Protein 1Q8D (pdb70)

InterPro domains:
  IPR003438 Glial cell line-derived neurotrophic factor receptor [PR01316] (87-107)
  IPR003438 Glial cell line-derived neurotrophic factor receptor [PR01316] (186-203)
  IPR003438 Glial cell line-derived neurotrophic factor receptor [PR01316] (221-233)
  IPR003438 Glial cell line-derived neurotrophic factor receptor [PR01316] (255-263)
  IPR003438 Glial cell line-derived neurotrophic factor receptor [PR01316] (285-302)
  IPR003438 Glial cell line-derived neurotrophic factor receptor [PR01316] (313-326)
  IPR003438 Glial cell line-derived neurotrophic factor receptor [PTHR10269] (16-454)
  IPR003503 Glial cell line-derived neurotrophic factor receptor, alpha 1 [PR01317] (58-70)
  IPR003503 Glial cell line-derived neurotrophic factor receptor, alpha 1 [PR01317] (80-86)
  IPR003503 Glial cell line-derived neurotrophic factor receptor, alpha 1 [PR01317] (354-375)
  IPR016017 GDNF/GAS1 [PF02351] (29-108)
  IPR016017 GDNF/GAS1 [PF02351] (154-233)
  IPR016017 GDNF/GAS1 [PF02351] (243-337)
  IPR016017 GDNF/GAS1 [SM00907] (29-111)
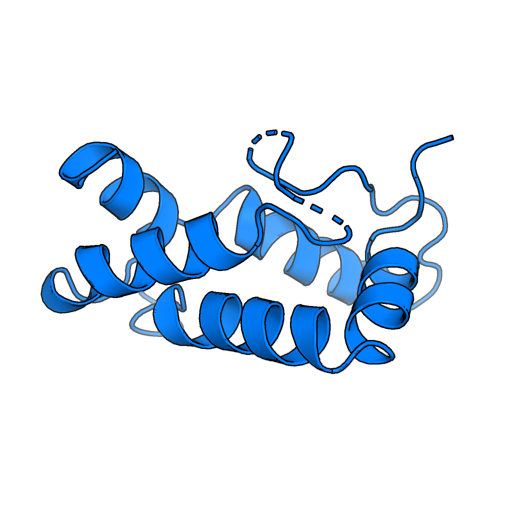  IPR016017 GDNF/GAS1 [SM00907] (154-233)
  IPR016017 GDNF/GAS1 [SM00907] (243-337)
  IPR017372 Glial cell line-derived neurotrophic factor receptor, alpha 1/2 [PIRSF038071] (1-466)
  IPR037193 GDNF receptor alpha [SSF110035] (240-345)

Secondary structure (DSSP, 8-state):
-PPBHHHHHHHHHTSHHHHHHHHHHHHHT--SSSS--SPPGGGHHHHHHHHHTTBTB-------S-B-TT-GGGHHHHHHHHHHHHS-HHHHHHHHHH-

Radius of gyration: 13.27 Å; Cα contacts (8 Å, |Δi|>4): 136; chains: 1; bounding box: 29×29×32 Å

GO terms:
  GO:0016167 glial cell-derived neurotrophic factor receptor activity (F, IDA)
  GO:0035860 glial cell-derived neurotrophic factor receptor signaling pathway (P, IDA)
  GO:0005768 endosome (C, EXP)
  GO:0005886 plasma membrane (C, EXP)
  GO:0001822 kidney development (P, IEP)
  GO:0005030 neurotrophin receptor activity (F, IDA)
  GO:0043025 neuronal cell body (C, IDA)
  GO:0005576 extracellular region (C, IDA)
  GO:0009897 external side of plasma membrane (C, IDA)
  GO:0030424 axon (C, IDA)
  GO:0043235 signaling receptor complex (C, IDA)
  GO:0031175 neuron projection development (P, IDA)
  GO:0008584 male gonad development (P, IEP)
  GO:0016477 cell migration (P, IMP)
  GO:0030182 neuron differentiation (P, IMP)
  GO:0005178 integrin binding (F, IPI)
  GO:0005515 protein binding (F, IPI)
  GO:0005886 plasma membrane (C, TAS)
  GO:0098797 plasma membrane protein complex (C, IDA)
  GO:0007169 cell surface receptor protein tyrosine kinase signaling pathway (P, IDA)

Sequence (99 aa):
ERPNCLSLQDSCKTNYICRSRLADFFTNCQPESRSVSNCLKENYADCLLAYSGLIGTVTPNVAPWCDCSNSGNDLEDCLKFLNFFKDNTCLKNAIQAFG

B-factor: mean 20.82, std 10.56, range [7.41, 61.32]

Nearest PDB structures (foldseek):
  1q8d-assembly1_A  TM=1.010E+00  e=3.058E-17  Rattus norvegicus
  3fub-assembly2_C-3  TM=9.323E-01  e=6.142E-13  Rattus norvegicus
  4ux8-assembly1_E  TM=9.323E-01  e=1.772E-12  Rattus norvegicus
  7ab8-assembly1_A  TM=8.873E-01  e=1.389E-10  Danio rerio
  5mr5-assembly1_D  TM=8.797E-01  e=3.559E-08  Homo sapiens

Solvent-accessible surface area: 6226 Å² total

CATH classification: 1.10.220.110

Organism: Rattus norvegicus (NCBI:txid10116)

Structure (mmCIF, N/CA/C/O backbone):
data_1Q8D
#
_entry.id   1Q8D
#
_cell.length_a   61.334
_cell.length_b   61.334
_cell.length_c   65.154
_cell.angle_alpha   90.00
_cell.angle_beta   90.00
_cell.angle_gamma   120.00
#
_symmetry.space_group_name_H-M   'P 61'
#
loop_
_entity.id
_entity.type
_entity.pdbx_description
1 polymer 'GDNF family receptor alpha 1'
2 non-polymer (4S)-2-METHYL-2,4-PENTANEDIOL
3 water water
#
loop_
_atom_site.group_PDB
_atom_site.id
_atom_site.type_symbol
_atom_site.label_atom_id
_atom_site.label_alt_id
_atom_site.label_comp_id
_atom_site.label_asym_id
_atom_site.label_entity_id
_atom_site.label_seq_id
_atom_site.pdbx_PDB_ins_code
_atom_site.Cartn_x
_atom_site.Cartn_y
_atom_site.Cartn_z
_atom_site.occupancy
_atom_site.B_iso_or_equiv
_atom_site.auth_seq_id
_atom_site.auth_comp_id
_atom_site.auth_asym_id
_atom_site.auth_atom_id
_atom_site.pdbx_PDB_model_num
ATOM 1 N N . GLU A 1 1 ? 10.581 13.526 4.913 1.00 41.54 239 GLU A N 1
ATOM 2 C CA . GLU A 1 1 ? 11.973 13.754 5.394 1.00 40.54 239 GLU A CA 1
ATOM 3 C C . GLU A 1 1 ? 12.119 15.157 5.975 1.00 38.28 239 GLU A C 1
ATOM 4 O O . GLU A 1 1 ? 11.736 16.144 5.346 1.00 39.79 239 GLU A O 1
ATOM 6 N N . ARG A 1 2 ? 12.671 15.234 7.181 1.00 34.77 240 ARG A N 1
ATOM 7 C CA . ARG A 1 2 ? 12.873 16.508 7.861 1.00 29.71 240 ARG A CA 1
ATOM 8 C C . ARG A 1 2 ? 13.812 17.392 7.038 1.00 24.25 240 ARG A C 1
ATOM 9 O O . ARG A 1 2 ? 14.930 16.994 6.719 1.00 24.01 240 ARG A O 1
ATOM 17 N N . PRO A 1 3 ? 13.364 18.608 6.684 1.00 20.36 241 PRO A N 1
ATOM 18 C CA . PRO A 1 3 ? 14.178 19.534 5.890 1.00 16.36 241 PRO A CA 1
ATOM 19 C C . PRO A 1 3 ? 15.251 20.255 6.693 1.00 13.83 241 PRO A C 1
ATOM 20 O O . PRO A 1 3 ? 15.237 20.243 7.920 1.00 13.71 241 PRO A O 1
ATOM 24 N N . ASN A 1 4 ? 16.182 20.880 5.981 1.00 11.63 242 ASN A N 1
ATOM 25 C CA . ASN A 1 4 ? 17.251 21.649 6.605 1.00 12.27 242 ASN A CA 1
ATOM 26 C C . ASN A 1 4 ? 16.591 22.936 7.106 1.00 11.49 242 ASN A C 1
ATOM 27 O O . ASN A 1 4 ? 15.747 23.512 6.416 1.00 9.84 242 ASN A O 1
ATOM 32 N N . CYS A 1 5 ? 16.958 23.379 8.304 1.00 9.87 243 CYS A N 1
ATOM 33 C CA . CYS A 1 5 ? 16.344 24.572 8.883 1.00 12.42 243 CYS A CA 1
ATOM 34 C C . CYS A 1 5 ? 16.485 25.849 8.062 1.00 11.56 243 CYS A C 1
ATOM 35 O O . CYS A 1 5 ? 15.573 26.679 8.047 1.00 11.07 243 CYS A O 1
ATOM 38 N N . LEU A 1 6 ? 17.617 26.020 7.386 1.00 10.16 244 LEU A N 1
ATOM 39 C CA . LEU A 1 6 ? 17.810 27.208 6.565 1.00 10.56 244 LEU A CA 1
ATOM 40 C C . LEU A 1 6 ? 16.885 27.154 5.351 1.00 10.89 244 LEU A C 1
ATOM 41 O O . LEU A 1 6 ? 16.368 28.181 4.907 1.00 11.82 244 LEU A O 1
ATOM 46 N N . SER A 1 7 ? 16.675 25.957 4.811 1.00 10.58 245 SER A N 1
ATOM 47 C CA . SER A 1 7 ? 15.782 25.802 3.671 1.00 10.53 245 SER A CA 1
ATOM 48 C C . SER A 1 7 ? 14.364 26.126 4.136 1.00 11.29 245 SER A C 1
ATOM 49 O O . SER A 1 7 ? 13.600 26.788 3.430 1.00 11.60 245 SER A O 1
ATOM 52 N N . LEU A 1 8 ? 14.023 25.662 5.334 1.00 10.65 246 LEU A N 1
ATOM 53 C CA . LEU A 1 8 ? 12.700 25.903 5.891 1.00 11.92 246 LEU A CA 1
ATOM 54 C C . LEU A 1 8 ? 12.525 27.395 6.164 1.00 12.93 246 LEU A C 1
ATOM 55 O O . LEU A 1 8 ? 11.450 27.950 5.935 1.00 12.74 246 LEU A O 1
ATOM 60 N N . GLN A 1 9 ? 13.581 28.045 6.646 1.00 12.27 247 GLN A N 1
ATOM 61 C CA . GLN A 1 9 ? 13.515 29.476 6.917 1.00 13.98 247 GLN A CA 1
ATOM 62 C C . GLN A 1 9 ? 13.224 30.229 5.620 1.00 14.11 247 GLN A C 1
ATOM 63 O O . GLN A 1 9 ? 12.437 31.178 5.612 1.00 14.02 247 GLN A O 1
ATOM 69 N N . ASP A 1 10 ? 13.855 29.805 4.526 1.00 13.41 248 ASP A N 1
ATOM 70 C CA . ASP A 1 10 ? 13.632 30.449 3.235 1.00 14.31 248 ASP A CA 1
ATOM 71 C C . ASP A 1 10 ? 12.181 30.289 2.785 1.00 14.33 248 ASP A C 1
ATOM 72 O O . ASP A 1 10 ? 11.575 31.240 2.291 1.00 14.43 248 ASP A O 1
ATOM 77 N N . SER A 1 11 ? 11.629 29.087 2.942 1.00 12.22 249 SER A N 1
ATOM 78 C CA . SER A 1 11 ? 10.247 28.847 2.532 1.00 12.87 249 SER A CA 1
ATOM 79 C C . SER A 1 11 ? 9.283 29.675 3.384 1.00 13.48 249 SER A C 1
ATOM 80 O O . SER A 1 11 ? 8.178 30.005 2.950 1.00 14.35 249 SER A O 1
ATOM 83 N N . CYS A 1 12 ? 9.709 30.014 4.597 1.00 11.71 250 CYS A N 1
ATOM 84 C CA . CYS A 1 12 ? 8.893 30.826 5.494 1.00 11.96 250 CYS A CA 1
ATOM 85 C C . CYS A 1 12 ? 8.952 32.289 5.063 1.00 13.11 250 CYS A C 1
ATOM 86 O O . CYS A 1 12 ? 7.928 32.964 4.956 1.00 11.51 250 CYS A O 1
ATOM 89 N N . LYS A 1 13 ? 10.161 32.773 4.800 1.00 12.06 251 LYS A N 1
ATOM 90 C CA . LYS A 1 13 ? 10.346 34.169 4.411 1.00 14.07 251 LYS A CA 1
ATOM 91 C C . LYS A 1 13 ? 9.686 34.610 3.106 1.00 13.26 251 LYS A C 1
ATOM 92 O O . LYS A 1 13 ? 9.477 35.805 2.900 1.00 13.39 251 LYS A O 1
ATOM 98 N N . THR A 1 14 ? 9.352 33.673 2.224 1.00 11.64 252 THR A N 1
ATOM 99 C CA . THR A 1 14 ? 8.709 34.066 0.973 1.00 11.96 252 THR A CA 1
ATOM 100 C C . THR A 1 14 ? 7.217 34.323 1.187 1.00 10.75 252 THR A C 1
ATOM 101 O O . THR A 1 14 ? 6.561 34.935 0.347 1.00 11.34 252 THR A O 1
ATOM 105 N N . ASN A 1 15 ? 6.698 33.862 2.323 1.00 9.13 253 ASN A N 1
ATOM 106 C CA . ASN A 1 15 ? 5.286 34.025 2.683 1.00 7.84 253 ASN A CA 1
ATOM 107 C C . ASN A 1 15 ? 5.193 35.194 3.667 1.00 9.15 253 ASN A C 1
ATOM 108 O O . ASN A 1 15 ? 5.752 35.128 4.757 1.00 9.66 253 ASN A O 1
ATOM 113 N N . TYR A 1 16 ? 4.483 36.259 3.295 1.00 8.74 254 TYR A N 1
ATOM 114 C CA . TYR A 1 16 ? 4.383 37.440 4.158 1.00 9.61 254 TYR A CA 1
ATOM 115 C C . TYR A 1 16 ? 3.889 37.152 5.580 1.00 9.94 254 TYR A C 1
ATOM 116 O O . TYR A 1 16 ? 4.293 37.822 6.533 1.00 10.69 254 TYR A O 1
ATOM 125 N N . ILE A 1 17 ? 3.027 36.153 5.723 1.00 9.79 255 ILE A N 1
ATOM 126 C CA . ILE A 1 17 ? 2.501 35.788 7.035 1.00 9.81 255 ILE A CA 1
ATOM 127 C C . ILE A 1 17 ? 3.598 35.175 7.899 1.00 10.07 255 ILE A C 1
ATOM 128 O O . ILE A 1 17 ? 3.848 35.626 9.020 1.00 9.11 255 ILE A O 1
ATOM 133 N N . CYS A 1 18 ? 4.256 34.148 7.371 1.00 8.69 256 CYS A N 1
ATOM 134 C CA . CYS A 1 18 ? 5.314 33.482 8.117 1.00 11.10 256 CYS A CA 1
ATOM 135 C C . CYS A 1 18 ? 6.493 34.419 8.370 1.00 11.45 256 CYS A C 1
ATOM 136 O O . CYS A 1 18 ? 7.059 34.438 9.464 1.00 10.38 256 CYS A O 1
ATOM 139 N N . ARG A 1 19 ? 6.860 35.202 7.360 1.00 11.75 257 ARG A N 1
ATOM 140 C CA . ARG A 1 19 ? 7.979 36.128 7.499 1.00 11.35 257 ARG A CA 1
ATOM 141 C C . ARG A 1 19 ? 7.767 37.057 8.690 1.00 13.52 257 ARG A C 1
ATOM 142 O O . ARG A 1 19 ? 8.668 37.257 9.505 1.00 12.15 257 ARG A O 1
ATOM 150 N N . SER A 1 20 ? 6.565 37.617 8.788 1.00 11.88 258 SER A N 1
ATOM 151 C CA . SER A 1 20 ? 6.228 38.529 9.875 1.00 13.44 258 SER A CA 1
ATOM 152 C C . SER A 1 20 ? 6.258 37.839 11.239 1.00 12.21 258 SER A C 1
ATOM 153 O O . SER A 1 20 ? 6.829 38.365 12.199 1.00 11.82 258 SER A O 1
ATOM 156 N N . ARG A 1 21 ? 5.651 36.659 11.324 1.00 11.40 259 ARG A N 1
ATOM 157 C CA . ARG A 1 21 ? 5.611 35.925 12.585 1.00 11.18 259 ARG A CA 1
ATOM 158 C C . ARG A 1 21 ? 7.000 35.501 13.046 1.00 11.11 259 ARG A C 1
ATOM 159 O O . ARG A 1 21 ? 7.310 35.581 14.232 1.00 10.51 259 ARG A O 1
ATOM 167 N N . LEU A 1 22 ? 7.835 35.051 12.112 1.00 11.19 260 LEU A N 1
ATOM 168 C CA . LEU A 1 22 ? 9.192 34.630 12.460 1.00 11.03 260 LEU A CA 1
ATOM 169 C C . LEU A 1 22 ? 9.997 35.825 12.971 1.00 12.22 260 LEU A C 1
ATOM 170 O O . LEU A 1 22 ? 10.718 35.725 13.961 1.00 10.72 260 LEU A O 1
ATOM 175 N N . ALA A 1 23 ? 9.872 36.958 12.290 1.00 11.43 261 ALA A N 1
ATOM 176 C CA . ALA A 1 23 ? 10.591 38.159 12.702 1.00 13.26 261 ALA A CA 1
ATOM 177 C C . ALA A 1 23 ? 10.172 38.574 14.112 1.00 13.14 261 ALA A C 1
ATOM 178 O O . ALA A 1 23 ? 11.013 38.966 14.926 1.00 12.78 261 ALA A O 1
ATOM 180 N N . ASP A 1 24 ? 8.877 38.481 14.405 1.00 12.58 262 ASP A N 1
ATOM 181 C CA . ASP A 1 24 ? 8.375 38.856 15.726 1.00 13.70 262 ASP A CA 1
ATOM 182 C C . ASP A 1 24 ? 8.939 37.949 16.809 1.00 12.16 262 ASP A C 1
ATOM 183 O O . ASP A 1 24 ? 9.209 38.397 17.925 1.00 11.68 262 ASP A O 1
ATOM 188 N N . PHE A 1 25 ? 9.101 36.670 16.482 1.00 10.53 263 PHE A N 1
ATOM 189 C CA . PHE A 1 25 ? 9.643 35.709 17.433 1.00 11.02 263 PHE A CA 1
ATOM 190 C C . PHE A 1 25 ? 11.102 36.038 17.747 1.00 12.59 263 PHE A C 1
ATOM 191 O O . PHE A 1 25 ? 11.499 36.069 18.911 1.00 10.25 263 PHE A O 1
ATOM 199 N N . PHE A 1 26 ? 11.901 36.279 16.709 1.00 11.75 264 PHE A N 1
ATOM 200 C CA . PHE A 1 26 ? 13.305 36.617 16.912 1.00 14.85 264 PHE A CA 1
ATOM 201 C C . PHE A 1 26 ? 13.442 37.921 17.696 1.00 14.62 264 PHE A C 1
ATOM 202 O O . PHE A 1 26 ? 14.308 38.048 18.560 1.00 15.23 264 PHE A O 1
ATOM 210 N N . THR A 1 27 ? 12.580 38.888 17.402 1.00 13.56 265 THR A N 1
ATOM 211 C CA . THR A 1 27 ? 12.645 40.174 18.086 1.00 14.33 265 THR A CA 1
ATOM 212 C C . THR A 1 27 ? 12.263 40.110 19.561 1.00 15.18 265 THR A C 1
ATOM 213 O O . THR A 1 27 ? 12.994 40.598 20.423 1.00 15.40 265 THR A O 1
ATOM 217 N N . ASN A 1 28 ? 11.119 39.499 19.846 1.00 12.49 266 ASN A N 1
ATOM 218 C CA . ASN A 1 28 ? 10.617 39.428 21.212 1.00 14.45 266 ASN A CA 1
ATOM 219 C C . ASN A 1 28 ? 11.243 38.409 22.149 1.00 13.09 266 ASN A C 1
ATOM 220 O O . ASN A 1 28 ? 11.090 38.520 23.365 1.00 13.32 266 ASN A O 1
ATOM 225 N N . CYS A 1 29 ? 11.944 37.421 21.605 1.00 13.03 267 CYS A N 1
ATOM 226 C CA . CYS A 1 29 ? 12.565 36.418 22.457 1.00 12.42 267 CYS A CA 1
ATOM 227 C C . CYS A 1 29 ? 14.087 36.482 22.438 1.00 14.46 267 CYS A C 1
ATOM 228 O O . CYS A 1 29 ? 14.759 35.522 22.811 1.00 15.17 267 CYS A O 1
ATOM 231 N N . GLN A 1 30 ? 14.625 37.619 22.015 1.00 17.05 268 GLN A N 1
ATOM 232 C CA . GLN A 1 30 ? 16.072 37.795 21.955 1.00 21.12 268 GLN A CA 1
ATOM 233 C C . GLN A 1 30 ? 16.638 38.053 23.351 1.00 21.42 268 GLN A C 1
ATOM 234 O O . GLN A 1 30 ? 15.932 38.532 24.236 1.00 18.29 268 GLN A O 1
ATOM 240 N N . PRO A 1 31 ? 17.922 37.7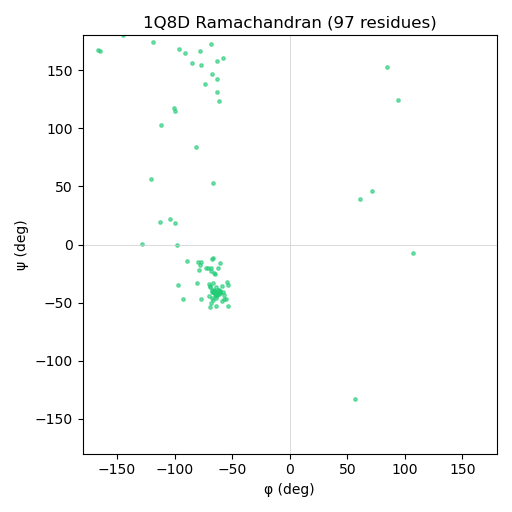24 23.568 1.00 23.10 269 PRO A N 1
ATOM 241 C CA . PRO A 1 31 ? 18.554 37.938 24.874 1.00 24.63 269 PRO A CA 1
ATOM 242 C C . PRO A 1 31 ? 18.597 39.424 25.204 1.00 25.87 269 PRO A C 1
ATOM 243 O O . PRO A 1 31 ? 18.525 40.266 24.312 1.00 23.90 269 PRO A O 1
ATOM 247 N N . GLU A 1 32 ? 18.716 39.744 26.486 1.00 28.99 270 GLU A N 1
ATOM 248 C CA . GLU A 1 32 ? 18.775 41.134 26.910 1.00 34.97 270 GLU A CA 1
ATOM 249 C C . GLU A 1 32 ? 20.168 41.693 26.633 1.00 37.33 270 GLU A C 1
ATOM 250 O O . GLU A 1 32 ? 20.378 42.904 26.644 1.00 38.06 270 GLU A O 1
ATOM 256 N N . SER A 1 33 ? 21.114 40.797 26.371 1.00 39.83 271 SER A N 1
ATOM 257 C CA . SER A 1 33 ? 22.487 41.192 26.094 1.00 44.22 271 SER A CA 1
ATOM 258 C C . SER A 1 33 ? 23.282 40.034 25.502 1.00 46.03 271 SER A C 1
ATOM 259 O O . SER A 1 33 ? 22.837 38.886 25.524 1.00 46.27 271 SER A O 1
ATOM 262 N N . ARG A 1 34 ? 24.462 40.344 24.976 1.00 48.46 272 ARG A N 1
ATOM 263 C CA . ARG A 1 34 ? 25.322 39.330 24.381 1.00 49.81 272 ARG A CA 1
ATOM 264 C C . ARG A 1 34 ? 25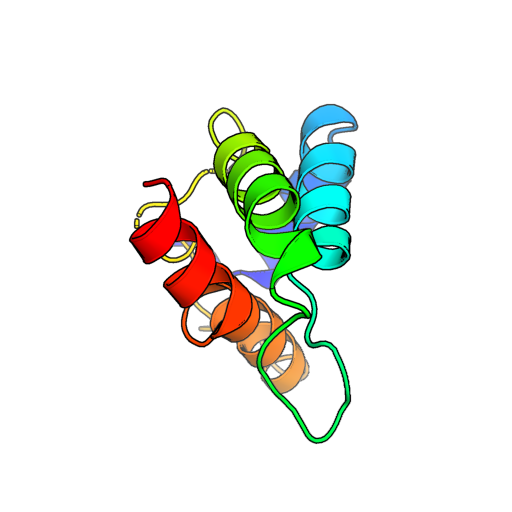.900 38.433 25.473 1.00 49.96 272 ARG A C 1
ATOM 265 O O . ARG A 1 34 ? 26.334 37.312 25.206 1.00 50.21 272 ARG A O 1
ATOM 273 N N . SER A 1 35 ? 25.894 38.936 26.704 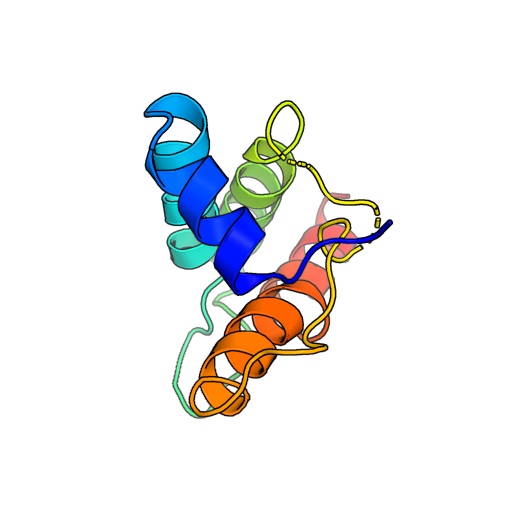1.00 49.68 273 SER A N 1
ATOM 274 C CA . SER A 1 35 ? 26.415 38.190 27.845 1.00 49.44 273 SER A CA 1
ATOM 275 C C . SER A 1 35 ? 25.303 37.484 28.620 1.00 48.99 273 SER A C 1
ATOM 276 O O . SER A 1 35 ? 25.501 36.384 29.140 1.00 50.05 273 SER A O 1
ATOM 279 N N . VAL A 1 36 ? 24.136 38.120 28.695 1.00 46.58 274 VAL A N 1
ATOM 280 C CA . VAL A 1 36 ? 22.990 37.552 29.401 1.00 43.67 274 VAL A CA 1
ATOM 281 C C . VAL A 1 36 ? 22.034 36.911 28.398 1.00 41.12 274 VAL A C 1
ATOM 282 O O . VAL A 1 36 ? 21.439 37.601 27.570 1.00 41.51 274 VAL A O 1
ATOM 286 N N . SER A 1 37 ? 21.885 35.592 28.483 1.00 37.67 275 SER A N 1
ATOM 287 C CA . SER A 1 37 ? 21.019 34.849 27.573 1.00 35.57 275 SER A CA 1
ATOM 288 C C . SER A 1 37 ? 19.526 35.057 27.820 1.00 32.12 275 SER A C 1
ATOM 289 O O . SER A 1 37 ? 18.707 34.812 26.936 1.00 31.85 275 SER A O 1
ATOM 292 N N . ASN A 1 38 ? 19.173 35.507 29.018 1.00 29.06 276 ASN A N 1
ATOM 293 C CA . ASN A 1 38 ? 17.770 35.734 29.353 1.00 25.47 276 ASN A CA 1
ATOM 294 C C . ASN A 1 38 ? 17.336 37.119 28.879 1.00 24.36 276 ASN A C 1
ATOM 295 O O . ASN A 1 38 ? 18.166 38.008 28.689 1.00 25.79 276 ASN A O 1
ATOM 300 N N . CYS A 1 39 ? 16.036 37.296 28.665 1.00 21.68 277 CYS A N 1
ATOM 301 C CA . CYS A 1 39 ? 15.509 38.598 28.269 1.00 19.31 277 CYS A CA 1
ATOM 302 C C . CYS A 1 39 ? 15.035 39.227 29.566 1.00 19.35 277 CYS A C 1
ATOM 303 O O . CYS A 1 39 ? 14.956 38.549 30.591 1.00 19.06 277 CYS A O 1
ATOM 306 N N . LEU A 1 40 ? 14.730 40.518 29.530 1.00 19.71 278 LEU A N 1
ATOM 307 C CA . LEU A 1 40 ? 14.224 41.186 30.720 1.00 22.49 278 LEU A CA 1
ATOM 308 C C . LEU A 1 40 ? 12.893 40.507 31.030 1.00 21.85 278 LEU A C 1
ATOM 309 O O . LEU A 1 40 ? 12.147 40.156 30.113 1.00 21.24 278 LEU A O 1
ATOM 314 N N . LYS A 1 41 ? 12.599 40.313 32.311 1.00 20.34 279 LYS A N 1
ATOM 315 C CA . LYS A 1 41 ? 11.355 39.668 32.714 1.00 20.40 279 LYS A CA 1
ATOM 316 C C . LYS A 1 41 ? 10.123 40.339 32.111 1.00 18.40 279 LYS A C 1
ATOM 317 O O . LYS A 1 41 ? 9.149 39.669 31.774 1.00 18.59 279 LYS A O 1
ATOM 323 N N . GLU A 1 42 ? 10.174 41.657 31.961 1.00 16.48 280 GLU A N 1
ATOM 324 C CA . GLU A 1 42 ? 9.045 42.401 31.411 1.00 17.43 280 GLU A CA 1
ATOM 325 C C . GLU A 1 42 ? 8.673 41.969 29.993 1.00 16.04 280 GLU A C 1
ATOM 326 O O . GLU A 1 42 ? 7.581 42.273 29.515 1.00 14.84 280 GLU A O 1
ATOM 332 N N . ASN A 1 43 ? 9.575 41.257 29.324 1.00 14.54 281 ASN A N 1
ATOM 333 C CA . ASN A 1 43 ? 9.316 40.815 27.957 1.00 13.78 281 ASN A CA 1
ATOM 334 C C . ASN A 1 43 ? 8.818 39.378 27.832 1.00 11.69 281 ASN A C 1
ATOM 335 O O . ASN A 1 43 ? 8.556 38.911 26.724 1.00 12.61 281 ASN A O 1
ATOM 340 N N . TYR A 1 44 ? 8.678 38.679 28.955 1.00 10.80 282 TYR A N 1
ATOM 341 C CA . TYR A 1 44 ? 8.215 37.291 28.920 1.00 10.45 282 TYR A CA 1
ATOM 342 C C . TYR A 1 44 ? 6.903 37.102 28.160 1.00 9.99 282 TYR A C 1
ATOM 343 O O . TYR A 1 44 ? 6.813 36.265 27.264 1.00 11.01 282 TYR A O 1
ATOM 352 N N . ALA A 1 45 ? 5.881 37.870 28.526 1.00 10.18 283 ALA A N 1
ATOM 353 C CA . ALA A 1 45 ? 4.582 37.748 27.876 1.00 9.82 283 ALA A CA 1
ATOM 354 C C . ALA A 1 45 ? 4.651 37.958 26.367 1.00 11.38 283 ALA A C 1
ATOM 355 O O . ALA A 1 45 ? 4.029 37.213 25.606 1.00 9.97 283 ALA A O 1
ATOM 357 N N . ASP A 1 46 ? 5.403 38.965 25.930 1.00 10.04 284 ASP A N 1
ATOM 358 C CA . ASP A 1 46 ? 5.520 39.241 24.502 1.00 10.48 284 ASP A CA 1
ATOM 359 C C . ASP A 1 46 ? 6.317 38.165 23.780 1.00 11.86 284 ASP A C 1
ATOM 360 O O . ASP A 1 46 ? 6.048 37.863 22.615 1.00 11.11 284 ASP A O 1
ATOM 365 N N . CYS A 1 47 ? 7.307 37.594 24.455 1.00 8.57 285 CYS A N 1
ATOM 366 C CA . CYS A 1 47 ? 8.078 36.530 23.831 1.00 10.06 285 CYS A CA 1
ATOM 367 C C . CYS A 1 47 ? 7.183 35.295 23.638 1.00 11.21 285 CYS A C 1
ATOM 368 O O . CYS A 1 47 ? 7.161 34.705 22.561 1.00 9.88 285 CYS A O 1
ATOM 371 N N . LEU A 1 48 ? 6.424 34.909 24.663 1.00 11.34 286 LEU A N 1
ATOM 372 C CA . LEU A 1 48 ? 5.558 33.738 24.520 1.00 9.54 286 LEU A CA 1
ATOM 373 C C . LEU A 1 48 ? 4.497 33.953 23.441 1.00 10.63 286 LEU A C 1
ATOM 374 O O . LEU A 1 48 ? 4.230 33.056 22.635 1.00 9.54 286 LEU A O 1
ATOM 379 N N . LEU A 1 49 ? 3.895 35.139 23.409 1.00 8.78 287 LEU A N 1
ATOM 380 C CA . LEU A 1 49 ? 2.882 35.409 22.391 1.00 10.30 287 LEU A CA 1
ATOM 381 C C . LEU A 1 49 ? 3.502 35.318 20.993 1.00 10.70 287 LEU A C 1
ATOM 382 O O . LEU A 1 49 ? 2.879 34.800 20.063 1.00 10.27 287 LEU A O 1
ATOM 387 N N . ALA A 1 50 ? 4.730 35.812 20.851 1.00 9.60 288 ALA A N 1
ATOM 388 C CA . ALA A 1 50 ? 5.412 35.781 19.557 1.00 11.13 288 ALA A CA 1
ATOM 389 C C . ALA A 1 50 ? 5.731 34.344 19.165 1.00 11.37 288 ALA A C 1
ATOM 390 O O . ALA A 1 50 ? 5.615 33.965 17.996 1.00 12.31 288 ALA A O 1
ATOM 392 N N . TYR A 1 51 ? 6.134 33.546 20.148 1.00 9.70 289 TYR A N 1
ATOM 393 C CA . TYR A 1 51 ? 6.444 32.141 19.913 1.00 10.33 289 TYR A CA 1
ATOM 394 C C . TYR A 1 51 ? 5.177 31.404 19.472 1.00 11.66 289 TYR A C 1
ATOM 395 O O . TYR A 1 51 ? 5.200 30.601 18.535 1.00 11.90 289 TYR A O 1
ATOM 404 N N . SER A 1 52 ? 4.071 31.676 20.154 1.00 12.05 290 SER A N 1
ATOM 405 C CA . SER A 1 52 ? 2.803 31.039 19.819 1.00 13.44 290 SER A CA 1
ATOM 406 C C . SER A 1 52 ? 2.333 31.483 18.440 1.00 11.89 290 SER A C 1
ATOM 407 O O . SER A 1 52 ? 1.582 30.772 17.772 1.00 12.92 290 SER A O 1
ATOM 410 N N . GLY A 1 53 ? 2.786 32.660 18.022 1.00 12.71 291 GLY A N 1
ATOM 411 C CA . GLY A 1 53 ? 2.408 33.194 16.727 1.00 13.54 291 GLY A CA 1
ATOM 412 C C . GLY A 1 53 ? 2.950 32.391 15.559 1.00 12.40 291 GLY A C 1
ATOM 413 O O . GLY A 1 53 ? 2.541 32.600 14.422 1.00 11.03 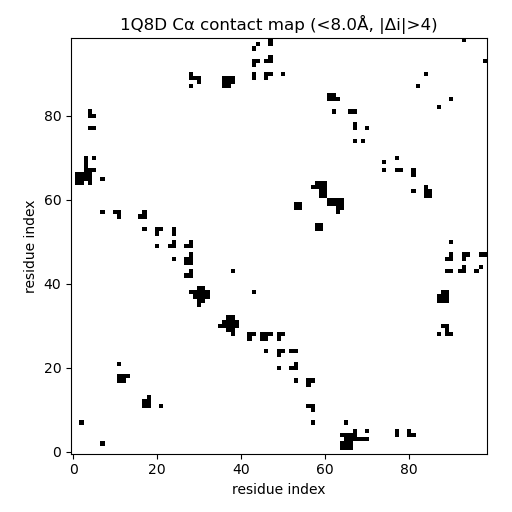291 GLY A O 1
ATOM 414 N N . LEU A 1 54 ? 3.877 31.477 15.835 1.00 11.45 292 LEU A N 1
ATOM 415 C CA . LEU A 1 54 ? 4.460 30.643 14.789 1.00 10.56 292 LEU A CA 1
ATOM 416 C C . LEU A 1 54 ? 3.525 29.500 14.414 1.00 11.92 292 LEU A C 1
ATOM 417 O O . LEU A 1 54 ? 3.628 28.934 13.324 1.00 12.65 292 LEU A O 1
ATOM 422 N N . ILE A 1 55 ? 2.618 29.151 15.319 1.00 11.09 293 ILE A N 1
ATOM 423 C CA . ILE A 1 55 ? 1.687 28.064 15.050 1.00 12.69 293 ILE A CA 1
ATOM 424 C C . ILE A 1 55 ? 0.823 28.472 13.862 1.00 13.52 293 ILE A C 1
ATOM 425 O O . ILE A 1 55 ? 0.296 29.583 13.822 1.00 13.05 293 I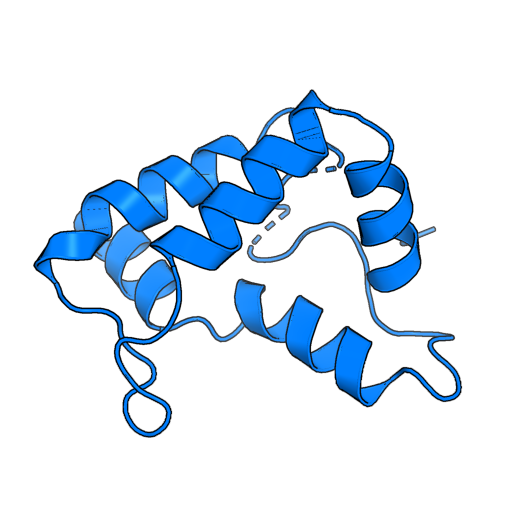LE A O 1
ATOM 430 N N . GLY A 1 56 ? 0.705 27.576 12.887 1.00 10.54 294 GLY A N 1
ATOM 431 C CA . GLY A 1 56 ? -0.076 27.878 11.699 1.00 11.53 294 GLY A CA 1
ATOM 432 C C . GLY A 1 56 ? 0.827 28.127 10.505 1.00 11.57 294 GLY A C 1
ATOM 433 O O . GLY A 1 56 ? 0.356 28.259 9.377 1.00 9.70 294 GLY A O 1
ATOM 434 N N . THR A 1 57 ? 2.134 28.188 10.757 1.00 10.69 295 THR A N 1
ATOM 435 C CA . THR A 1 57 ? 3.115 28.413 9.701 1.00 10.88 295 THR A CA 1
ATOM 436 C C . THR A 1 57 ? 4.049 27.205 9.627 1.00 12.05 295 THR A C 1
ATOM 437 O O . THR A 1 57 ? 3.984 26.307 10.470 1.00 11.81 295 THR A O 1
ATOM 441 N N . VAL A 1 58 ? 4.929 27.192 8.633 1.00 11.71 296 VAL A N 1
ATOM 442 C CA . VAL A 1 58 ? 5.866 26.085 8.488 1.00 12.50 296 VAL A CA 1
ATOM 443 C C . VAL A 1 58 ? 6.852 26.058 9.649 1.00 13.94 296 VAL A C 1
ATOM 444 O O . VAL A 1 58 ? 7.601 25.091 9.814 1.00 12.62 296 VAL A O 1
ATOM 456 N N . THR A 1 60 ? 5.894 26.074 12.715 1.00 14.50 298 THR A N 1
ATOM 457 C CA . THR A 1 60 ? 5.153 25.537 13.853 1.00 17.30 298 THR A CA 1
ATOM 458 C C . THR A 1 60 ? 6.045 24.621 14.691 1.00 20.63 298 THR A C 1
ATOM 459 O O . THR A 1 60 ? 6.630 23.671 14.172 1.00 19.43 298 THR A O 1
ATOM 463 N N . PRO A 1 61 ? 6.170 24.905 15.998 1.00 23.73 299 PRO A N 1
ATOM 464 C CA . PRO A 1 61 ? 7.000 24.089 16.892 1.00 28.47 299 PRO A CA 1
ATOM 465 C C . PRO A 1 61 ? 6.553 22.627 16.914 1.00 32.68 299 PRO A C 1
ATOM 466 O O . PRO A 1 61 ? 5.420 22.313 16.550 1.00 34.88 299 PRO A O 1
ATOM 470 N N . ASN A 1 62 ? 7.448 21.744 17.350 1.00 37.40 300 ASN A N 1
ATOM 471 C CA . ASN A 1 62 ? 7.173 20.308 17.411 1.00 41.20 300 ASN A CA 1
ATOM 472 C C . ASN A 1 62 ? 7.127 19.708 16.011 1.00 43.57 300 ASN A C 1
ATOM 473 O O . ASN A 1 62 ? 8.168 19.449 15.403 1.00 45.53 300 ASN A O 1
ATOM 478 N N . VAL A 1 71 ? 10.115 24.237 21.970 1.00 36.55 309 VAL A N 1
ATOM 479 C CA . VAL A 1 71 ? 10.469 23.220 20.987 1.00 34.37 309 VAL A CA 1
ATOM 480 C C . VAL A 1 71 ? 10.785 23.873 19.643 1.00 31.96 309 VAL A C 1
ATOM 481 O O . VAL A 1 71 ? 10.284 24.956 19.330 1.00 30.12 309 VAL A O 1
ATOM 485 N N . ALA A 1 72 ? 11.620 23.208 18.854 1.00 27.96 310 ALA A N 1
ATOM 486 C CA . ALA A 1 72 ? 12.023 23.722 17.552 1.00 24.75 310 ALA A CA 1
ATOM 487 C C . ALA A 1 72 ? 11.107 23.259 16.423 1.00 22.87 310 ALA A C 1
ATOM 488 O O . ALA A 1 72 ? 10.311 22.333 16.586 1.00 23.14 310 ALA A O 1
ATOM 490 N N . PRO A 1 73 ? 11.205 23.912 15.257 1.00 21.18 311 PRO A N 1
ATOM 491 C CA . PRO A 1 73 ? 10.374 23.536 14.111 1.00 19.91 311 PRO A CA 1
ATOM 492 C C . PRO A 1 73 ? 10.828 22.164 13.627 1.00 19.35 311 PRO A C 1
ATOM 493 O 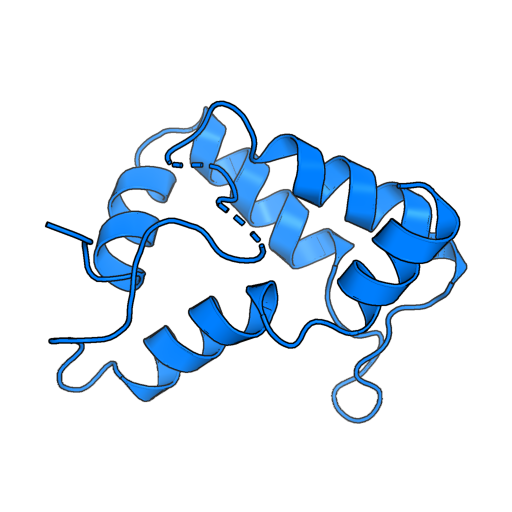O . PRO A 1 73 ? 11.832 21.636 14.103 1.00 17.83 311 PRO A O 1
ATOM 497 N N . TRP A 1 74 ? 10.095 21.591 12.682 1.00 18.38 312 TRP A N 1
ATOM 498 C CA . TRP A 1 74 ? 10.450 20.287 12.145 1.00 18.47 312 TRP A CA 1
ATOM 499 C C . TRP A 1 74 ? 11.545 20.459 11.091 1.00 17.24 312 TRP A C 1
ATOM 500 O O . TRP A 1 74 ? 11.266 20.535 9.894 1.00 14.80 312 TRP A O 1
ATOM 511 N N . CYS A 1 75 ? 12.790 20.533 11.551 1.00 17.60 313 CYS A N 1
ATOM 512 C CA . CYS A 1 75 ? 13.935 20.692 10.661 1.00 15.56 313 CYS A CA 1
ATOM 513 C C . CYS A 1 75 ? 15.209 20.363 11.425 1.00 15.22 313 CYS A C 1
ATOM 514 O O . CYS A 1 75 ? 15.189 20.240 12.647 1.00 15.01 313 CYS A O 1
ATOM 517 N N . ASP A 1 76 ? 16.310 20.189 10.702 1.00 14.42 314 ASP A N 1
ATOM 518 C CA . ASP A 1 76 ? 17.594 19.934 11.344 1.00 13.78 314 ASP A CA 1
ATOM 519 C C . ASP A 1 76 ? 18.661 20.617 10.511 1.00 13.79 314 ASP A C 1
ATOM 520 O O . ASP A 1 76 ? 18.351 21.254 9.501 1.00 13.65 314 ASP A O 1
ATOM 525 N N . CYS A 1 77 ? 19.915 20.508 10.927 1.00 13.46 315 CYS A N 1
ATOM 526 C CA . CYS A 1 77 ? 20.974 21.172 10.189 1.00 12.42 315 CYS A CA 1
ATOM 527 C C . CYS A 1 77 ? 21.843 20.283 9.311 1.00 13.84 315 CYS A C 1
ATOM 528 O O . CYS A 1 77 ? 22.962 20.652 8.958 1.00 11.97 315 CYS A O 1
ATOM 531 N N . SER A 1 78 ? 21.324 19.117 8.944 1.00 13.92 316 SER A N 1
ATOM 532 C CA . SER A 1 78 ? 22.075 18.235 8.061 1.00 14.98 316 SER A CA 1
ATOM 533 C C . SER A 1 78 ? 22.146 18.941 6.709 1.00 14.55 316 SER A C 1
ATOM 534 O O . SER A 1 78 ? 21.222 19.660 6.335 1.00 11.98 316 SER A O 1
ATOM 537 N N . ASN A 1 79 ? 23.245 18.745 5.985 1.00 12.97 317 ASN A N 1
ATOM 538 C CA . ASN A 1 79 ? 23.422 19.346 4.664 1.00 13.72 317 ASN A CA 1
ATOM 539 C C . ASN A 1 79 ? 23.399 20.877 4.640 1.00 13.88 317 ASN A C 1
ATOM 540 O O . ASN A 1 79 ? 22.833 21.472 3.722 1.00 11.90 317 ASN A O 1
ATOM 545 N N . SER A 1 80 ? 24.006 21.513 5.639 1.00 12.48 318 SER A N 1
ATOM 546 C CA . SER A 1 80 ? 24.053 22.974 5.688 1.00 13.30 318 SER A CA 1
ATOM 547 C C . SER A 1 80 ? 25.292 23.486 4.953 1.00 14.23 318 SER A C 1
ATOM 548 O O . SER A 1 80 ? 25.402 24.672 4.655 1.00 13.70 318 SER A O 1
ATOM 551 N N . GLY A 1 81 ? 26.226 22.584 4.668 1.00 15.17 319 GLY A N 1
ATOM 552 C CA . GLY A 1 81 ? 27.438 22.982 3.977 1.00 16.45 319 GLY A CA 1
ATOM 553 C C . GLY A 1 81 ? 28.172 24.077 4.730 1.00 17.61 319 GLY A C 1
ATOM 554 O O . GLY A 1 81 ? 28.343 23.995 5.945 1.00 18.72 319 GLY A O 1
ATOM 555 N N . ASN A 1 82 ? 28.589 25.113 4.008 1.00 19.17 320 ASN A N 1
ATOM 556 C CA . ASN A 1 82 ? 29.319 26.232 4.600 1.00 20.27 320 ASN A CA 1
ATOM 557 C C . ASN A 1 82 ? 28.478 27.073 5.558 1.00 19.33 320 ASN A C 1
ATOM 558 O O . ASN A 1 82 ? 29.018 27.896 6.295 1.00 18.94 320 ASN A O 1
ATOM 563 N N . ASP A 1 83 ? 27.163 26.870 5.552 1.00 16.19 321 ASP A N 1
ATOM 564 C CA . ASP A 1 83 ? 26.275 27.642 6.419 1.00 15.89 321 ASP A CA 1
ATOM 565 C C . ASP A 1 83 ? 25.860 26.905 7.692 1.00 13.89 321 ASP A C 1
ATOM 566 O O . ASP A 1 83 ? 24.881 27.274 8.333 1.00 15.91 321 ASP A O 1
ATOM 571 N N . LEU A 1 84 ? 26.607 25.874 8.066 1.00 13.19 322 LEU A N 1
ATOM 572 C CA . LEU A 1 84 ? 26.273 25.104 9.261 1.00 12.41 322 LEU A CA 1
ATOM 573 C C . LEU A 1 84 ? 26.190 25.928 10.543 1.00 12.99 322 LEU A C 1
ATOM 574 O O . LEU A 1 84 ? 25.242 25.782 11.315 1.00 12.45 322 LEU A O 1
ATOM 579 N N . GLU A 1 85 ? 27.177 26.785 10.781 1.00 12.97 323 GLU A N 1
ATOM 580 C CA . GLU A 1 85 ? 27.167 27.587 11.998 1.00 14.97 323 GLU A CA 1
ATOM 581 C C . GLU A 1 85 ? 25.899 28.436 12.070 1.00 15.27 323 GLU A C 1
ATOM 582 O O . GLU A 1 85 ? 25.287 28.561 13.131 1.00 16.47 323 GLU A O 1
ATOM 588 N N . ASP A 1 86 ? 25.500 29.007 10.937 1.00 16.68 324 ASP A N 1
ATOM 589 C CA . ASP A 1 86 ? 24.290 29.822 10.888 1.00 18.36 324 ASP A CA 1
ATOM 590 C C . ASP A 1 86 ? 23.047 28.971 11.139 1.00 16.99 324 ASP A C 1
ATOM 591 O O . ASP A 1 86 ? 22.115 29.398 11.818 1.00 15.43 324 ASP A O 1
ATOM 596 N N . CYS A 1 87 ? 23.032 27.765 10.585 1.00 14.83 325 CYS A N 1
ATOM 597 C CA . CYS A 1 87 ? 21.892 26.879 10.774 1.00 14.26 325 CYS A CA 1
ATOM 598 C C . CYS A 1 87 ? 21.756 26.530 12.250 1.00 14.29 325 CYS A C 1
ATOM 599 O O . CYS A 1 87 ? 20.652 26.517 12.798 1.00 14.00 325 CYS A O 1
ATOM 602 N N . LEU A 1 88 ? 22.883 26.250 12.898 1.00 13.45 326 LEU A N 1
ATOM 603 C CA . LEU A 1 88 ? 22.864 25.899 14.310 1.00 12.98 326 LEU A CA 1
ATOM 604 C C . LEU A 1 88 ? 22.435 27.078 15.182 1.00 13.52 326 LEU A C 1
ATOM 605 O O . LEU A 1 88 ? 21.798 26.883 16.214 1.00 15.74 326 LEU A O 1
ATOM 610 N N . LYS A 1 89 ? 22.777 28.295 14.768 1.00 14.66 327 LYS A N 1
ATOM 611 C CA . LYS A 1 89 ? 22.382 29.482 15.522 1.00 16.37 327 LYS A CA 1
ATOM 612 C C . LYS A 1 89 ? 20.864 29.597 15.449 1.00 16.63 327 LYS A C 1
ATOM 613 O O . LYS A 1 89 ? 20.200 29.930 16.433 1.00 16.03 327 LYS A O 1
ATOM 619 N N . PHE A 1 90 ? 20.323 29.319 14.267 1.00 15.24 328 PHE A N 1
ATOM 620 C CA . PHE A 1 90 ? 18.883 29.371 14.051 1.00 15.98 328 PHE A CA 1
ATOM 621 C C . PHE A 1 90 ? 18.189 28.320 14.908 1.00 16.69 328 PHE A C 1
ATOM 622 O O . PHE A 1 90 ? 17.260 28.619 15.661 1.00 16.51 328 PHE A O 1
ATOM 630 N N . LEU A 1 91 ? 18.645 27.079 14.795 1.00 16.41 329 LEU A N 1
ATOM 631 C CA . LEU A 1 91 ? 18.049 25.988 15.552 1.00 17.59 329 LEU A CA 1
ATOM 632 C C . LEU A 1 91 ? 18.162 26.201 17.062 1.00 18.28 329 LEU A C 1
ATOM 633 O O . LEU A 1 91 ? 17.216 25.944 17.808 1.00 18.57 329 LEU A O 1
ATOM 638 N N . ASN A 1 92 ? 19.318 26.679 17.511 1.00 18.24 330 ASN A N 1
ATOM 639 C CA . ASN A 1 92 ? 19.536 26.908 18.934 1.00 20.26 330 ASN A CA 1
ATOM 640 C C . ASN A 1 92 ? 18.697 28.054 19.496 1.00 19.58 330 ASN A C 1
ATOM 641 O O . ASN A 1 92 ? 18.474 28.128 20.705 1.00 20.22 330 ASN A O 1
ATOM 646 N N . PHE A 1 93 ? 18.224 28.946 18.630 1.00 19.55 331 PHE A N 1
ATOM 647 C CA . PHE A 1 93 ? 17.397 30.051 19.104 1.00 18.02 331 PHE A CA 1
ATOM 648 C C . PHE A 1 93 ? 16.073 29.470 19.594 1.00 20.10 331 PHE A C 1
ATOM 649 O O . PHE A 1 93 ? 15.372 30.083 20.400 1.00 22.48 331 PHE A O 1
ATOM 657 N N . PHE A 1 94 ? 15.730 28.286 19.096 1.00 19.13 332 PHE A N 1
ATOM 658 C CA . PHE A 1 94 ? 14.503 27.614 19.509 1.00 20.18 332 PHE A CA 1
ATOM 659 C C . PHE A 1 94 ? 14.769 26.670 20.680 1.00 23.41 332 PHE A C 1
ATOM 660 O O . PHE A 1 94 ? 14.036 26.670 21.669 1.00 24.63 332 PHE A O 1
ATOM 668 N N . LYS A 1 95 ? 15.827 25.871 20.561 1.00 24.02 333 LYS A N 1
ATOM 669 C CA . LYS A 1 95 ? 16.172 24.881 21.579 1.00 25.07 333 LYS A CA 1
ATOM 670 C C . LYS A 1 95 ? 16.917 25.360 22.822 1.00 24.98 333 LYS A C 1
ATOM 671 O O . LYS A 1 95 ? 16.726 24.804 23.904 1.00 25.58 333 LYS A O 1
ATOM 677 N N . ASP A 1 96 ? 17.768 26.369 22.680 1.00 24.52 334 ASP A N 1
ATOM 678 C CA . ASP A 1 96 ? 18.522 26.881 23.822 1.00 27.95 334 ASP A CA 1
ATOM 679 C C . ASP A 1 96 ? 18.218 28.353 24.054 1.00 25.73 334 ASP A C 1
ATOM 680 O O . ASP A 1 96 ? 19.119 29.189 24.073 1.00 28.82 334 ASP A O 1
ATOM 685 N N . ASN A 1 97 ? 16.940 28.663 24.239 1.00 22.67 335 ASN A N 1
ATOM 686 C CA . ASN A 1 97 ? 16.507 30.038 24.447 1.00 20.86 335 ASN A CA 1
ATOM 687 C C . ASN A 1 97 ? 16.003 30.216 25.878 1.00 18.31 335 ASN A C 1
ATOM 688 O O . ASN A 1 97 ? 14.890 29.808 26.208 1.00 19.52 335 ASN A O 1
ATOM 693 N N . THR A 1 98 ? 16.830 30.822 26.725 1.00 17.94 336 THR A N 1
ATOM 694 C CA . THR A 1 98 ? 16.476 31.037 28.126 1.00 17.33 336 THR A CA 1
ATOM 695 C C . THR A 1 98 ? 15.233 31.908 28.286 1.00 16.04 336 THR A C 1
ATOM 696 O O . THR A 1 98 ? 14.388 31.648 29.140 1.00 16.11 336 THR A O 1
ATOM 700 N N . CYS A 1 99 ? 15.127 32.943 27.462 1.00 14.34 337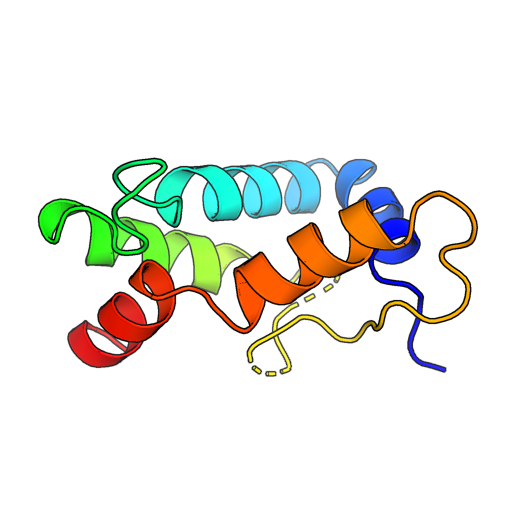 CYS A N 1
ATOM 701 C CA . CYS A 1 99 ? 13.979 33.838 27.508 1.00 14.62 337 CYS A CA 1
ATOM 702 C C . CYS A 1 99 ? 12.696 33.058 27.266 1.00 15.01 337 CYS A C 1
ATOM 703 O O . CYS A 1 99 ? 11.724 33.178 28.012 1.00 14.61 337 CYS A O 1
ATOM 706 N N . LEU A 1 100 ? 12.711 32.249 26.213 1.00 14.33 338 LEU A N 1
ATOM 707 C CA . LEU A 1 100 ? 11.559 31.446 25.837 1.00 14.37 338 LEU A CA 1
ATOM 708 C C . LEU A 1 100 ? 11.209 30.411 26.900 1.00 15.48 338 LEU A C 1
ATOM 709 O O . LEU A 1 100 ? 10.034 30.206 27.214 1.00 15.93 338 LEU A O 1
ATOM 714 N N . LYS A 1 101 ? 12.225 29.750 27.445 1.00 15.03 339 LYS A N 1
ATOM 715 C CA . LYS A 1 101 ? 11.991 28.745 28.473 1.00 15.15 339 LYS A CA 1
ATOM 716 C C . LYS A 1 101 ? 11.332 29.387 29.685 1.00 13.45 339 LYS A C 1
ATOM 717 O O . LYS A 1 101 ? 10.397 28.828 30.261 1.00 12.90 339 LYS A O 1
ATOM 723 N N . ASN A 1 102 ? 11.822 30.563 30.065 1.00 13.00 340 ASN A N 1
ATOM 724 C CA . ASN A 1 102 ? 11.275 31.272 31.214 1.00 13.17 340 ASN A CA 1
ATOM 725 C C . ASN A 1 102 ? 9.866 31.783 30.938 1.00 12.58 340 ASN A C 1
ATOM 726 O O . ASN A 1 102 ? 9.024 31.796 31.830 1.00 12.38 340 ASN A O 1
ATOM 731 N N . ALA A 1 103 ? 9.614 32.199 29.701 1.00 13.00 341 ALA A N 1
ATOM 732 C CA . ALA A 1 103 ? 8.298 32.702 29.330 1.00 13.07 341 ALA A CA 1
ATOM 733 C C . ALA A 1 103 ? 7.271 31.572 29.364 1.00 14.06 341 ALA A C 1
ATOM 734 O O . ALA A 1 103 ? 6.145 31.762 29.819 1.00 14.15 341 ALA A O 1
ATOM 736 N N . ILE A 1 104 ? 7.666 30.394 28.888 1.00 14.15 342 ILE A N 1
ATOM 737 C CA . ILE A 1 104 ? 6.771 29.238 28.877 1.00 14.81 342 ILE A CA 1
ATOM 738 C C . ILE A 1 104 ? 6.447 28.831 30.310 1.00 16.13 342 ILE A C 1
ATOM 739 O O . ILE A 1 104 ? 5.308 28.500 30.632 1.00 15.68 342 ILE A O 1
ATOM 744 N N . GLN A 1 105 ? 7.455 28.866 31.174 1.00 16.00 343 GLN A N 1
ATOM 745 C CA . GLN A 1 105 ? 7.252 28.509 32.569 1.00 16.19 343 GLN A CA 1
ATOM 746 C C . GLN A 1 105 ? 6.325 29.515 33.242 1.00 15.34 343 GLN A C 1
ATOM 747 O O . GLN A 1 105 ? 5.453 29.149 34.029 1.00 14.65 343 GLN A O 1
ATOM 753 N N . ALA A 1 106 ? 6.509 30.786 32.910 1.00 14.22 344 ALA A N 1
ATOM 754 C CA . ALA A 1 106 ? 5.709 31.846 33.505 1.00 14.77 344 ALA A CA 1
ATOM 755 C C . ALA A 1 106 ? 4.250 31.888 33.076 1.00 16.01 344 ALA A C 1
ATOM 756 O O . ALA A 1 106 ? 3.365 32.061 33.917 1.00 15.63 344 ALA A O 1
ATOM 758 N N . PHE A 1 107 ? 3.997 31.725 31.780 1.00 14.42 345 PHE A N 1
ATOM 759 C CA . PHE A 1 107 ? 2.634 31.822 31.264 1.00 15.50 345 PHE A CA 1
ATOM 760 C C . PHE A 1 107 ? 2.127 30.667 30.404 1.00 18.83 345 PHE A C 1
ATOM 761 O O . PHE A 1 107 ? 0.991 30.711 29.926 1.00 19.27 345 PHE A O 1
ATOM 769 N N . GLY A 1 108 ? 2.954 29.648 30.199 1.00 19.74 346 GLY A N 1
ATOM 770 C CA . GLY A 1 108 ? 2.537 28.524 29.379 1.00 23.91 346 GLY A CA 1
ATOM 771 C C . GLY A 1 108 ? 1.673 27.523 30.120 1.00 27.96 346 GLY A C 1
ATOM 772 O O . GLY A 1 108 ? 1.545 27.642 31.356 1.00 30.03 346 GLY A O 1
#

Foldseek 3Di:
DQAAQVVLVVVQCVDPQSVVLVVQLCVLQQACDPPGLAHPPVSLQSNQVSLVSNPPTCHPCVFRRHHHPPVPPCSVVSVVVRCCSVVRNHNVVSVVVPD